Protein AF-A0A4Q1THF4-F1 (afdb_monomer)

Organism: NCBI:txid2100821

Solvent-accessible surface area (backbone atoms only — not comparable to full-atom values): 7621 Å² total; per-residue (Å²): 132,81,89,42,73,64,59,49,29,35,18,52,50,40,41,51,49,26,62,78,64,72,58,70,74,89,43,45,38,75,90,67,53,69,35,72,46,11,67,47,52,46,60,54,54,69,47,90,72,58,71,69,54,37,53,56,47,52,55,50,40,50,53,50,18,54,52,47,59,75,46,81,75,77,89,67,87,83,52,69,67,55,47,42,17,53,48,52,36,52,47,36,68,41,93,43,21,66,41,52,72,65,59,53,48,52,50,52,51,53,48,52,52,52,49,45,56,54,12,56,77,68,74,38,55,54,58,58,39,45,56,59,78,66,110

Mean predicted aligned error: 6.63 Å

Structure (mmCIF, N/CA/C/O backbone):
data_AF-A0A4Q1THF4-F1
#
_entry.id   AF-A0A4Q1THF4-F1
#
loop_
_atom_site.group_PDB
_atom_site.id
_atom_site.type_symbol
_atom_site.label_atom_id
_atom_site.label_alt_id
_atom_site.label_comp_id
_atom_site.label_asym_id
_atom_site.label_entity_id
_atom_site.label_seq_id
_atom_site.pdbx_PDB_ins_code
_atom_site.Cartn_x
_atom_site.Cartn_y
_atom_site.Cartn_z
_atom_site.occupancy
_atom_site.B_iso_or_equiv
_atom_site.auth_seq_id
_atom_site.auth_comp_id
_atom_site.auth_asym_id
_atom_site.auth_atom_id
_atom_site.pdbx_PDB_model_num
ATOM 1 N N . MET A 1 1 ? 16.554 -0.152 7.216 1.00 48.12 1 MET A N 1
ATOM 2 C CA . MET A 1 1 ? 15.409 0.478 7.911 1.00 48.12 1 MET A CA 1
ATOM 3 C C . MET A 1 1 ? 15.158 -0.266 9.208 1.00 48.12 1 MET A C 1
ATOM 5 O O . MET A 1 1 ? 14.858 -1.455 9.181 1.00 48.12 1 MET A O 1
ATOM 9 N N . THR A 1 2 ? 15.363 0.413 10.329 1.00 47.56 2 THR A N 1
ATOM 10 C CA . THR A 1 2 ? 15.136 -0.071 11.695 1.00 47.56 2 THR A CA 1
ATOM 11 C C . THR A 1 2 ? 13.681 -0.529 11.863 1.00 47.56 2 THR A C 1
ATOM 13 O O . THR A 1 2 ? 12.761 0.068 11.298 1.00 47.56 2 THR A O 1
ATOM 16 N N . ARG A 1 3 ? 13.454 -1.622 12.606 1.00 61.44 3 ARG A N 1
ATOM 17 C CA . ARG A 1 3 ? 12.110 -2.104 12.972 1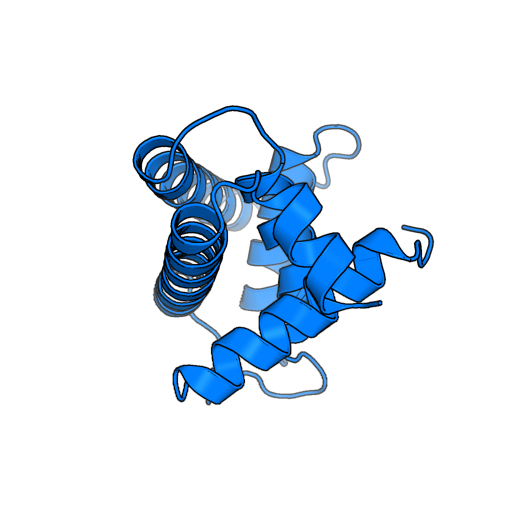.00 61.44 3 ARG A CA 1
ATOM 18 C C . ARG A 1 3 ? 11.494 -1.128 13.981 1.00 61.44 3 ARG A C 1
ATOM 20 O O . ARG A 1 3 ? 11.586 -1.354 15.181 1.00 61.44 3 ARG A O 1
ATOM 27 N N . THR A 1 4 ? 10.932 -0.022 13.505 1.00 82.94 4 THR A N 1
ATOM 28 C CA . THR A 1 4 ? 10.164 0.892 14.356 1.00 82.94 4 THR A CA 1
ATOM 29 C C . THR A 1 4 ? 8.798 0.270 14.680 1.00 82.94 4 THR A C 1
ATOM 31 O O . THR A 1 4 ? 8.290 -0.528 13.881 1.00 82.94 4 THR A O 1
ATOM 34 N N . PRO A 1 5 ? 8.188 0.609 15.831 1.00 86.00 5 PRO A N 1
ATOM 35 C CA . PRO A 1 5 ? 6.811 0.220 16.143 1.00 86.00 5 PRO A CA 1
ATOM 36 C C . PRO A 1 5 ? 5.834 0.614 15.031 1.00 86.00 5 PRO A C 1
ATOM 38 O O . PRO A 1 5 ? 4.985 -0.178 14.645 1.00 86.00 5 PRO A O 1
ATOM 41 N N . GLU A 1 6 ? 6.040 1.786 14.434 1.00 88.69 6 GLU A N 1
ATOM 42 C CA . GLU A 1 6 ? 5.266 2.270 13.294 1.00 88.69 6 GLU A CA 1
ATOM 43 C C . GLU A 1 6 ? 5.395 1.353 12.066 1.00 88.69 6 GLU A C 1
ATOM 45 O O . GLU A 1 6 ? 4.396 0.897 11.517 1.00 88.69 6 GLU A O 1
ATOM 50 N N . ASN A 1 7 ? 6.620 0.983 11.670 1.00 86.81 7 ASN A N 1
ATOM 51 C CA . ASN A 1 7 ? 6.829 0.060 10.551 1.00 86.81 7 ASN A CA 1
ATOM 52 C C . ASN A 1 7 ? 6.152 -1.294 10.801 1.00 86.81 7 ASN A C 1
ATOM 54 O O . ASN A 1 7 ? 5.705 -1.943 9.859 1.00 86.81 7 ASN A O 1
ATOM 58 N N . LYS A 1 8 ? 6.099 -1.749 12.059 1.00 90.00 8 LYS A N 1
ATOM 59 C CA . LYS A 1 8 ? 5.380 -2.971 12.435 1.00 90.00 8 LYS A CA 1
ATOM 60 C C . LYS A 1 8 ? 3.866 -2.783 12.292 1.00 90.00 8 LYS A C 1
ATOM 62 O O . LYS A 1 8 ? 3.230 -3.652 11.702 1.00 90.00 8 LYS A O 1
ATOM 67 N N . ALA A 1 9 ? 3.333 -1.654 12.754 1.00 92.69 9 ALA A N 1
ATOM 68 C CA . ALA A 1 9 ? 1.912 -1.338 12.684 1.00 92.69 9 ALA A CA 1
ATOM 69 C C . ALA A 1 9 ? 1.390 -1.349 11.240 1.00 92.69 9 ALA A C 1
ATOM 71 O O . ALA A 1 9 ? 0.420 -2.035 10.928 1.00 92.69 9 ALA A O 1
ATOM 72 N N . TRP A 1 10 ? 2.105 -0.704 10.317 1.00 93.62 10 TRP A N 1
ATOM 73 C CA . TRP A 1 10 ? 1.732 -0.699 8.899 1.00 93.62 10 TRP A CA 1
ATOM 74 C C . TRP A 1 10 ? 1.786 -2.083 8.242 1.00 93.62 10 TRP A C 1
ATOM 76 O O . TRP A 1 10 ? 0.944 -2.403 7.406 1.00 93.62 10 TRP A O 1
ATOM 86 N N . ARG A 1 11 ? 2.753 -2.931 8.618 1.00 91.75 11 ARG A N 1
ATOM 87 C CA . ARG A 1 11 ? 2.832 -4.320 8.124 1.00 91.75 11 ARG A CA 1
ATOM 88 C C . ARG A 1 11 ? 1.653 -5.156 8.613 1.00 91.75 11 ARG A C 1
ATOM 90 O O . ARG A 1 11 ? 1.060 -5.888 7.826 1.00 91.75 11 ARG A O 1
ATOM 97 N N . SER A 1 12 ? 1.319 -5.023 9.894 1.00 92.56 12 SER A N 1
ATOM 98 C CA . SER A 1 12 ? 0.188 -5.712 10.515 1.00 92.56 12 SER A CA 1
ATOM 99 C C . SER A 1 12 ? -1.144 -5.248 9.921 1.00 92.56 12 SER A C 1
ATOM 101 O O . SER A 1 12 ? -1.969 -6.074 9.531 1.00 92.56 12 SER A O 1
ATOM 103 N N . MET A 1 13 ? -1.319 -3.936 9.726 1.00 94.25 13 MET A N 1
ATOM 104 C CA . MET A 1 13 ? -2.504 -3.383 9.071 1.00 94.25 13 MET A CA 1
ATOM 105 C C . MET A 1 13 ? -2.661 -3.905 7.638 1.00 94.25 13 MET A C 1
ATOM 107 O O . MET A 1 13 ? -3.758 -4.306 7.254 1.00 94.25 13 MET A O 1
ATOM 111 N N . ALA A 1 14 ? -1.570 -3.966 6.864 1.00 92.06 14 ALA A N 1
ATOM 112 C CA . ALA A 1 14 ? -1.590 -4.530 5.515 1.00 92.06 14 ALA A CA 1
ATOM 113 C C . ALA A 1 14 ? -2.109 -5.977 5.509 1.00 92.06 14 ALA A C 1
ATOM 115 O O . ALA A 1 14 ? -2.974 -6.319 4.705 1.00 92.06 14 ALA A O 1
ATOM 116 N N . ALA A 1 15 ? -1.612 -6.815 6.426 1.00 90.50 15 ALA A N 1
ATOM 117 C CA . ALA A 1 15 ? -2.051 -8.202 6.557 1.00 90.50 15 ALA A CA 1
ATOM 118 C C . ALA A 1 15 ? -3.522 -8.315 6.967 1.00 90.50 15 ALA A C 1
ATOM 120 O O . ALA A 1 15 ? -4.260 -9.105 6.384 1.00 90.50 15 ALA A O 1
ATOM 121 N N . ARG A 1 16 ? -3.953 -7.508 7.943 1.00 91.88 16 ARG A N 1
ATOM 122 C CA . ARG A 1 16 ? -5.327 -7.510 8.459 1.00 91.88 16 ARG A CA 1
ATOM 123 C C . ARG A 1 16 ? -6.328 -7.127 7.374 1.00 91.88 16 ARG A C 1
ATOM 125 O O . ARG A 1 16 ? -7.281 -7.854 7.131 1.00 91.88 16 ARG A O 1
ATOM 132 N N . VAL A 1 17 ? -6.075 -6.020 6.676 1.00 92.81 17 VAL A N 1
ATOM 133 C CA . VAL A 1 17 ? -6.941 -5.556 5.585 1.00 92.81 17 VAL A CA 1
ATOM 134 C C . VAL A 1 17 ? -6.979 -6.563 4.443 1.00 92.81 17 VAL A C 1
ATOM 136 O O . VAL A 1 17 ? -8.048 -6.807 3.888 1.00 92.81 17 VAL A O 1
ATOM 139 N N . ALA A 1 18 ? -5.843 -7.173 4.108 1.00 89.56 18 ALA A N 1
ATOM 140 C CA . ALA A 1 18 ? -5.806 -8.195 3.075 1.00 89.56 18 ALA A CA 1
ATOM 141 C C . ALA A 1 18 ? -6.598 -9.449 3.455 1.00 89.56 18 ALA A C 1
ATOM 143 O O . ALA A 1 18 ? -7.354 -9.942 2.624 1.00 89.56 18 ALA A O 1
ATOM 144 N N . ALA A 1 19 ? -6.497 -9.911 4.703 1.00 89.62 19 ALA A N 1
ATOM 145 C CA . ALA A 1 19 ? -7.311 -11.015 5.203 1.00 89.62 19 ALA A CA 1
ATOM 146 C C . ALA A 1 19 ? -8.812 -10.678 5.161 1.00 89.62 19 ALA A C 1
ATOM 148 O O . ALA A 1 19 ? -9.602 -11.467 4.655 1.00 89.62 19 ALA A O 1
ATOM 149 N N . ASP A 1 20 ? -9.201 -9.481 5.609 1.00 90.38 20 ASP A N 1
ATOM 150 C CA . ASP A 1 20 ? -10.603 -9.041 5.622 1.00 90.38 20 ASP A CA 1
ATOM 151 C C . ASP A 1 20 ? -11.212 -8.907 4.215 1.00 90.38 20 ASP A C 1
ATOM 153 O O . ASP A 1 20 ? -12.430 -8.991 4.046 1.00 90.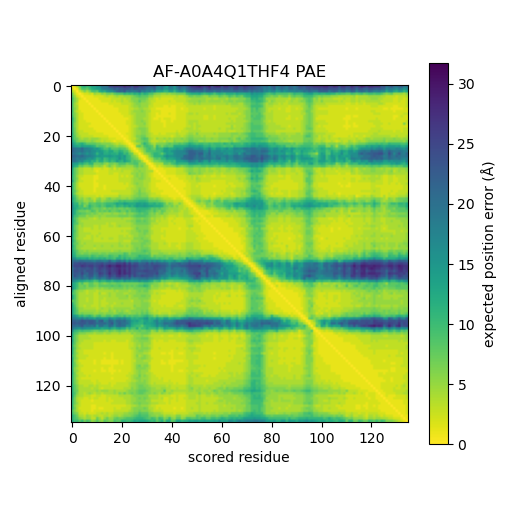38 20 ASP A O 1
ATOM 157 N N . LYS A 1 21 ? -10.379 -8.626 3.208 1.00 88.00 21 LYS A N 1
ATOM 158 C CA . LYS A 1 21 ? -10.787 -8.428 1.810 1.00 88.00 21 LYS A CA 1
ATOM 159 C C . LYS A 1 21 ? -10.569 -9.651 0.928 1.00 88.00 21 LYS A C 1
ATOM 161 O O . LYS A 1 21 ? -10.784 -9.539 -0.276 1.00 88.00 21 LYS A O 1
ATOM 166 N N . ASP A 1 22 ? -10.148 -10.774 1.507 1.00 86.44 22 ASP A N 1
ATOM 167 C CA . ASP A 1 22 ? -9.805 -11.992 0.765 1.00 86.44 22 ASP A CA 1
ATOM 168 C C . ASP A 1 22 ? -8.734 -11.733 -0.320 1.00 86.44 22 ASP A C 1
ATOM 170 O O . ASP A 1 22 ? -8.709 -12.342 -1.391 1.00 86.44 22 ASP A O 1
ATOM 174 N N . ILE A 1 23 ? -7.844 -10.765 -0.068 1.00 82.38 23 ILE A N 1
ATOM 175 C CA . ILE A 1 23 ? -6.777 -10.395 -0.993 1.00 82.38 23 ILE A CA 1
ATOM 176 C C . ILE A 1 23 ? -5.632 -11.375 -0.808 1.00 82.38 23 ILE A C 1
ATOM 178 O O . ILE A 1 23 ? -4.922 -11.362 0.199 1.00 82.38 23 ILE A O 1
ATOM 182 N N . TYR A 1 24 ? -5.391 -12.159 -1.850 1.00 73.44 24 TYR A N 1
ATOM 183 C CA . TYR A 1 24 ? -4.240 -13.037 -1.932 1.00 73.44 24 TYR A CA 1
ATOM 184 C C . TYR A 1 24 ? -3.482 -12.780 -3.217 1.00 73.44 24 TYR A C 1
ATOM 186 O O . TYR A 1 24 ? -4.018 -12.894 -4.317 1.00 73.44 24 TYR A O 1
ATOM 194 N N . LEU A 1 25 ? -2.188 -12.524 -3.083 1.00 68.69 25 LEU A N 1
ATOM 195 C CA . LEU A 1 25 ? -1.288 -12.534 -4.222 1.00 68.69 25 LEU A CA 1
ATOM 196 C C . LEU A 1 25 ? -0.810 -13.973 -4.423 1.00 68.69 25 LEU A C 1
ATOM 198 O O . LEU A 1 25 ? 0.259 -14.355 -3.951 1.00 68.69 25 LEU A O 1
ATOM 202 N N . LYS A 1 26 ? -1.634 -14.781 -5.109 1.00 56.19 26 LYS A N 1
ATOM 203 C CA . LYS A 1 26 ? -1.381 -16.211 -5.404 1.00 56.19 26 LYS A CA 1
ATOM 204 C C . LYS A 1 26 ? -0.012 -16.479 -6.044 1.00 56.19 26 LYS A C 1
ATOM 206 O O . LYS A 1 26 ? 0.461 -17.612 -6.013 1.00 56.19 26 LYS A O 1
ATOM 211 N N . HIS A 1 27 ? 0.604 -15.454 -6.626 1.00 54.81 27 HIS A N 1
ATOM 212 C CA . HIS A 1 27 ? 1.854 -15.555 -7.363 1.00 54.81 27 HIS A CA 1
ATOM 213 C C . HIS A 1 27 ? 3.111 -15.177 -6.578 1.00 54.81 27 HIS A C 1
ATOM 215 O O . HIS A 1 27 ? 4.192 -15.413 -7.107 1.00 54.81 27 HIS A O 1
ATOM 221 N N . 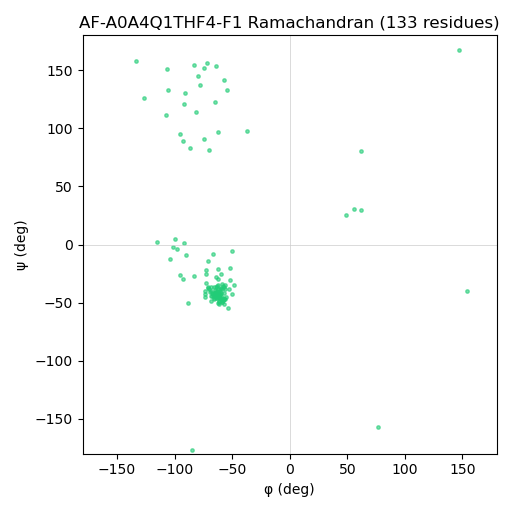PHE A 1 28 ? 3.010 -14.717 -5.320 1.00 60.88 28 PHE A N 1
ATOM 222 C CA . PHE A 1 28 ? 4.188 -14.616 -4.449 1.00 60.88 28 PHE A CA 1
ATOM 223 C C . PHE A 1 28 ? 4.772 -16.021 -4.237 1.00 60.88 28 PHE A C 1
ATOM 225 O O . PHE A 1 28 ? 4.300 -16.769 -3.382 1.00 60.88 28 PHE A O 1
ATOM 232 N N . ARG A 1 29 ? 5.792 -16.420 -5.006 1.00 49.38 29 ARG A N 1
ATOM 233 C CA . ARG A 1 29 ? 6.617 -17.582 -4.643 1.00 49.38 29 ARG A CA 1
ATOM 234 C C . ARG A 1 29 ? 7.696 -17.111 -3.648 1.00 49.38 29 ARG A C 1
ATOM 236 O O . ARG A 1 29 ? 8.0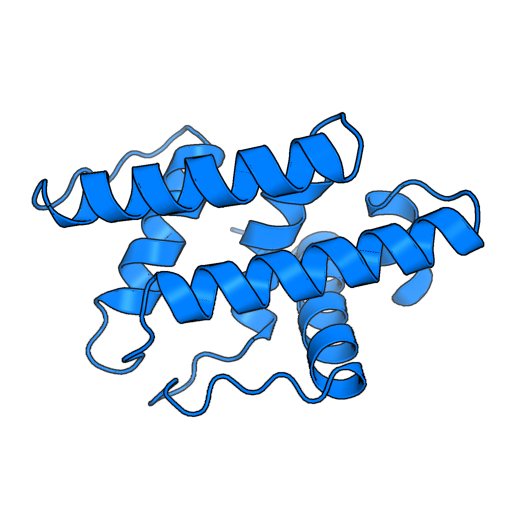63 -15.938 -3.561 1.00 49.38 29 ARG A O 1
ATOM 243 N N . GLY A 1 30 ? 8.191 -18.025 -2.818 1.00 53.00 30 GLY A N 1
ATOM 244 C CA . GLY A 1 30 ? 9.136 -17.687 -1.744 1.00 53.00 30 GLY A CA 1
ATOM 245 C C . GLY A 1 30 ? 8.489 -17.023 -0.515 1.00 53.00 30 GLY A C 1
ATOM 246 O O . GLY A 1 30 ? 7.315 -17.221 -0.232 1.00 53.00 30 GLY A O 1
ATOM 247 N N . ASN A 1 31 ? 9.285 -16.284 0.268 1.00 54.06 31 ASN A N 1
ATOM 248 C CA . ASN A 1 31 ? 8.919 -15.814 1.618 1.00 54.06 31 ASN A CA 1
ATOM 249 C C . ASN A 1 31 ? 8.262 -14.426 1.691 1.00 54.06 31 ASN A C 1
ATOM 251 O O . ASN A 1 31 ? 8.013 -13.953 2.804 1.00 54.06 31 ASN A O 1
ATOM 255 N N . ALA A 1 32 ? 8.024 -13.731 0.576 1.00 61.22 32 ALA A N 1
ATOM 256 C CA . ALA A 1 32 ? 7.385 -12.424 0.678 1.00 61.22 32 ALA A CA 1
ATOM 257 C C . ALA A 1 32 ? 5.875 -12.578 0.865 1.00 61.22 32 ALA A C 1
ATOM 259 O O . ALA A 1 32 ? 5.240 -13.529 0.415 1.00 61.22 32 ALA A O 1
ATOM 260 N N . ARG A 1 33 ? 5.332 -11.658 1.647 1.00 76.38 33 ARG A N 1
ATOM 261 C CA . ARG A 1 33 ? 3.964 -11.668 2.152 1.00 76.38 33 ARG A CA 1
ATOM 262 C C . ARG A 1 33 ? 3.400 -10.282 1.934 1.00 76.38 33 ARG A C 1
ATOM 264 O O . ARG A 1 33 ? 4.167 -9.327 1.906 1.00 76.38 33 ARG A O 1
ATOM 271 N N . ILE A 1 34 ? 2.081 -10.151 1.891 1.00 82.31 34 ILE A N 1
ATOM 272 C CA . ILE A 1 34 ? 1.413 -8.844 1.782 1.00 82.31 34 ILE A CA 1
ATOM 273 C C . ILE A 1 34 ? 1.902 -7.845 2.848 1.00 82.31 34 ILE A C 1
ATOM 275 O O . ILE A 1 34 ? 2.024 -6.655 2.570 1.00 82.31 34 ILE A O 1
ATOM 279 N N . GLU A 1 35 ? 2.303 -8.325 4.029 1.00 85.06 35 GLU A N 1
ATOM 280 C CA . GLU A 1 35 ? 2.981 -7.529 5.061 1.00 85.06 35 GLU A CA 1
ATOM 281 C C . GLU A 1 35 ? 4.154 -6.690 4.523 1.00 85.06 35 GLU A C 1
ATOM 283 O O . GLU A 1 35 ? 4.374 -5.577 4.992 1.00 85.06 35 GLU A O 1
ATOM 288 N N . SER A 1 36 ? 4.912 -7.163 3.523 1.00 83.88 36 SER A N 1
ATOM 289 C CA . SER A 1 36 ? 6.048 -6.421 2.959 1.00 83.88 36 SER A CA 1
ATOM 290 C C . SER A 1 36 ? 5.642 -5.097 2.312 1.00 83.88 36 SER A C 1
ATOM 292 O O . SER A 1 36 ? 6.479 -4.198 2.206 1.00 83.88 36 SER A O 1
ATOM 294 N N . LEU A 1 37 ? 4.366 -4.945 1.942 1.00 88.12 37 LEU A N 1
ATOM 295 C CA . LEU A 1 37 ? 3.807 -3.702 1.417 1.00 88.12 37 LEU A CA 1
ATOM 296 C C . LEU A 1 37 ? 3.680 -2.610 2.487 1.00 88.12 37 LEU A C 1
ATOM 298 O O . LEU A 1 37 ? 3.553 -1.446 2.128 1.00 88.12 37 LEU A O 1
ATOM 302 N N . GLY A 1 38 ? 3.794 -2.930 3.783 1.00 89.38 38 GLY A N 1
ATOM 303 C CA . GLY A 1 38 ? 3.590 -1.972 4.877 1.00 89.38 38 GLY A CA 1
ATOM 304 C C . GLY A 1 38 ? 4.368 -0.659 4.724 1.00 89.38 38 GLY A C 1
ATOM 305 O O . GLY A 1 38 ? 3.801 0.411 4.895 1.00 89.38 38 GLY A O 1
ATOM 306 N N . SER A 1 39 ? 5.640 -0.706 4.307 1.00 88.25 39 SER A N 1
ATOM 307 C CA . SER A 1 39 ? 6.417 0.531 4.094 1.00 88.25 39 SER A CA 1
ATOM 308 C C . SER A 1 39 ? 6.008 1.327 2.848 1.00 88.25 39 SER A C 1
ATOM 310 O O . SER A 1 39 ? 6.249 2.527 2.796 1.00 88.25 39 SER A O 1
ATOM 312 N N . ILE A 1 40 ? 5.430 0.666 1.838 1.00 89.56 40 ILE A N 1
ATOM 313 C CA . ILE A 1 40 ? 4.877 1.336 0.651 1.00 89.56 40 ILE A CA 1
ATOM 314 C C . ILE A 1 40 ? 3.569 2.031 1.043 1.00 89.56 40 ILE A C 1
ATOM 316 O O . ILE A 1 40 ? 3.381 3.200 0.727 1.00 89.56 40 ILE A O 1
ATOM 320 N N . LEU A 1 41 ? 2.709 1.340 1.797 1.00 92.00 41 LEU A N 1
ATOM 321 C CA . LEU A 1 41 ? 1.448 1.888 2.300 1.00 92.00 41 LEU A CA 1
ATOM 322 C C . LEU A 1 41 ? 1.679 3.086 3.221 1.00 92.00 41 LEU A C 1
ATOM 324 O O . LEU A 1 41 ? 1.039 4.115 3.037 1.00 92.00 41 LEU A O 1
ATOM 328 N N . GLN A 1 42 ? 2.637 2.982 4.145 1.00 91.44 42 GLN A N 1
ATOM 329 C CA . GLN A 1 42 ? 3.044 4.100 4.992 1.00 91.44 42 GLN A CA 1
ATOM 330 C C . GLN A 1 42 ? 3.411 5.317 4.141 1.00 91.44 42 GLN A C 1
ATOM 332 O O . GLN A 1 42 ? 2.803 6.363 4.306 1.00 91.44 42 GLN A O 1
ATOM 337 N N . TYR A 1 43 ? 4.331 5.169 3.181 1.00 88.38 43 TYR A N 1
ATOM 338 C CA . TYR A 1 43 ? 4.734 6.265 2.294 1.00 88.38 43 TYR A CA 1
ATOM 339 C C . TYR A 1 43 ? 3.545 6.907 1.557 1.00 88.38 43 TYR A C 1
ATOM 341 O O . TYR A 1 43 ? 3.442 8.130 1.497 1.00 88.38 43 TYR A O 1
ATOM 349 N N . LEU A 1 44 ? 2.641 6.091 1.013 1.00 88.69 44 LEU A N 1
ATOM 350 C CA . LEU A 1 44 ? 1.495 6.571 0.239 1.00 88.69 44 LEU A CA 1
ATOM 351 C C . LEU A 1 44 ? 0.472 7.326 1.096 1.00 88.69 44 LEU A C 1
ATOM 353 O O . LEU A 1 44 ? -0.129 8.291 0.620 1.00 88.69 44 LEU A O 1
ATOM 357 N N . MET A 1 45 ? 0.270 6.875 2.336 1.00 89.00 45 MET A N 1
ATOM 358 C CA . MET A 1 45 ? -0.833 7.304 3.198 1.00 89.00 45 MET A CA 1
ATOM 359 C C . MET A 1 45 ? -0.424 8.277 4.310 1.00 89.00 45 MET A C 1
ATOM 361 O O . MET A 1 45 ? -1.298 8.866 4.936 1.00 89.00 45 MET A O 1
ATOM 365 N N . THR A 1 46 ? 0.865 8.468 4.596 1.00 84.88 46 THR A N 1
ATOM 366 C CA . THR A 1 46 ? 1.312 9.510 5.541 1.00 84.88 46 THR A CA 1
ATOM 367 C C . THR A 1 46 ? 1.600 10.846 4.866 1.00 84.88 46 THR A C 1
ATOM 369 O O . THR A 1 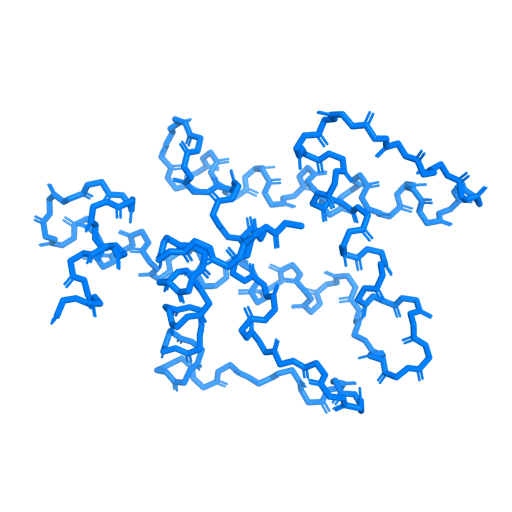46 ? 1.821 11.834 5.558 1.00 84.88 46 THR A O 1
ATOM 372 N N . ALA A 1 47 ? 1.611 10.897 3.535 1.00 77.38 47 ALA A N 1
ATOM 373 C CA . ALA A 1 47 ? 1.696 12.148 2.798 1.00 77.38 47 ALA A CA 1
ATOM 374 C C . ALA A 1 47 ? 0.323 12.849 2.775 1.00 77.38 47 ALA A C 1
ATOM 376 O O . ALA A 1 47 ? -0.694 12.202 2.524 1.00 77.38 47 ALA A O 1
ATOM 377 N N . ASP A 1 48 ? 0.294 14.167 2.986 1.00 69.56 48 ASP A N 1
ATOM 378 C CA . ASP A 1 48 ? -0.943 14.960 3.086 1.00 69.56 48 ASP A CA 1
ATOM 379 C C . ASP A 1 48 ? -1.860 14.775 1.873 1.00 69.56 48 ASP A C 1
ATOM 381 O O . ASP A 1 48 ? -1.398 14.845 0.736 1.00 69.56 48 ASP A O 1
ATOM 385 N N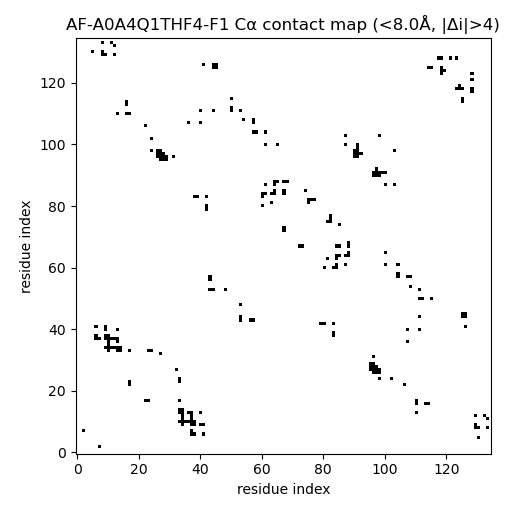 . GLY A 1 49 ? -3.154 14.554 2.086 1.00 71.88 49 GLY A N 1
ATOM 386 C CA . GLY A 1 49 ? -4.125 14.421 1.001 1.00 71.88 49 GLY A CA 1
ATOM 387 C C . GLY A 1 49 ? -5.259 13.457 1.319 1.00 71.88 49 GLY A C 1
ATOM 388 O O . GLY A 1 49 ? -5.214 12.694 2.285 1.00 71.88 49 GLY A O 1
ATOM 389 N N . ASP A 1 50 ? -6.288 13.511 0.485 1.00 79.62 50 ASP A N 1
ATOM 390 C CA . ASP A 1 50 ? -7.447 12.627 0.535 1.00 79.62 50 ASP A CA 1
ATOM 391 C C . ASP A 1 50 ? -7.203 11.306 -0.216 1.00 79.62 50 ASP A C 1
ATOM 393 O O . ASP A 1 50 ? -6.109 11.021 -0.714 1.00 79.62 50 ASP A O 1
ATOM 397 N N . ILE A 1 51 ? -8.232 10.461 -0.277 1.00 81.25 51 ILE A N 1
ATOM 398 C CA . ILE A 1 51 ? -8.152 9.172 -0.965 1.00 81.25 51 ILE A CA 1
ATOM 399 C C . ILE A 1 51 ? -7.882 9.314 -2.471 1.00 81.25 51 ILE A C 1
ATOM 401 O O . ILE A 1 51 ? -7.136 8.508 -3.022 1.00 81.25 51 ILE A O 1
ATOM 405 N N . GLU A 1 52 ? -8.411 10.350 -3.130 1.00 83.44 52 GLU A N 1
ATOM 406 C CA . GLU A 1 52 ? -8.158 10.617 -4.553 1.00 83.44 52 GLU A CA 1
ATOM 407 C C . GLU A 1 52 ? -6.668 10.892 -4.790 1.00 83.44 52 GLU A C 1
ATOM 409 O O . GLU A 1 52 ? -6.038 10.314 -5.681 1.00 83.44 52 GLU A O 1
ATOM 414 N N . THR A 1 53 ? -6.061 11.678 -3.899 1.00 85.25 53 THR A N 1
ATOM 415 C CA . THR A 1 53 ? -4.620 11.936 -3.894 1.00 85.25 53 THR A CA 1
ATOM 416 C C . THR A 1 53 ? -3.815 10.643 -3.715 1.00 85.25 53 THR A C 1
ATOM 418 O O . THR A 1 53 ? -2.777 10.460 -4.358 1.00 85.25 53 THR A O 1
ATOM 421 N N . VAL A 1 54 ? -4.280 9.713 -2.873 1.00 85.38 54 VAL A N 1
ATOM 422 C CA . VAL A 1 54 ? -3.623 8.410 -2.684 1.00 85.38 54 VAL A CA 1
ATOM 423 C C . VAL A 1 54 ? -3.689 7.567 -3.959 1.00 85.38 54 VAL A C 1
ATOM 425 O O . VAL A 1 54 ? -2.671 6.992 -4.343 1.00 85.38 54 VAL A O 1
ATOM 428 N N . GLU A 1 55 ? -4.826 7.520 -4.656 1.00 86.81 55 GLU A N 1
ATOM 429 C CA . GLU A 1 55 ? -4.939 6.778 -5.920 1.00 86.81 55 GLU A CA 1
ATOM 430 C C . GLU A 1 55 ? -3.969 7.309 -6.984 1.00 86.81 55 GLU A C 1
ATOM 432 O O . GLU A 1 55 ? -3.229 6.531 -7.594 1.00 86.81 55 GLU A O 1
ATOM 437 N N . LEU A 1 56 ? -3.892 8.635 -7.140 1.00 86.38 56 LEU A N 1
ATOM 438 C CA . LEU A 1 56 ? -2.953 9.282 -8.061 1.00 86.38 56 LEU A CA 1
ATOM 439 C C . LEU A 1 56 ? -1.491 8.956 -7.720 1.00 86.38 56 LEU A C 1
ATOM 441 O O . LEU A 1 56 ? -0.669 8.747 -8.618 1.00 86.38 56 LEU A O 1
ATOM 445 N N . ARG A 1 57 ? -1.156 8.875 -6.427 1.00 87.06 57 ARG A N 1
ATOM 446 C CA . ARG A 1 57 ? 0.184 8.487 -5.961 1.00 87.06 57 ARG A CA 1
ATOM 447 C C . ARG A 1 57 ? 0.500 7.030 -6.240 1.00 87.06 57 ARG A C 1
ATOM 449 O O . ARG A 1 57 ? 1.626 6.743 -6.633 1.00 87.06 57 ARG A O 1
ATOM 456 N N . VAL A 1 58 ? -0.461 6.123 -6.070 1.00 89.00 58 VAL A N 1
ATOM 457 C CA . VAL A 1 58 ? -0.285 4.711 -6.441 1.00 89.00 58 VAL A CA 1
ATOM 458 C C . VAL A 1 58 ? 0.029 4.605 -7.932 1.00 89.00 58 VAL A C 1
ATOM 460 O O . VAL A 1 58 ? 1.005 3.957 -8.309 1.00 89.00 58 VAL A O 1
ATOM 463 N N . ASP A 1 59 ? -0.725 5.307 -8.778 1.00 87.69 59 ASP A N 1
ATOM 464 C CA . ASP A 1 59 ? -0.503 5.310 -10.226 1.00 87.69 59 ASP A CA 1
ATOM 465 C C . ASP A 1 59 ? 0.841 5.925 -10.625 1.00 87.69 59 ASP A C 1
ATOM 467 O O . ASP A 1 59 ? 1.522 5.429 -11.525 1.00 87.69 59 ASP A O 1
ATOM 471 N N . ALA A 1 60 ? 1.248 7.017 -9.977 1.00 86.12 60 ALA A N 1
ATOM 472 C CA . ALA A 1 60 ? 2.569 7.605 -10.182 1.00 86.12 60 ALA A CA 1
ATOM 473 C C . ALA A 1 60 ? 3.689 6.647 -9.746 1.00 86.12 60 ALA A C 1
ATOM 475 O O . ALA A 1 60 ? 4.658 6.458 -10.477 1.00 86.12 60 ALA A O 1
ATOM 476 N N . LEU A 1 61 ? 3.534 5.996 -8.592 1.00 88.19 61 LEU A N 1
ATOM 477 C CA . LEU A 1 61 ? 4.520 5.076 -8.039 1.00 88.19 61 LEU A CA 1
ATOM 478 C C . LEU A 1 61 ? 4.735 3.851 -8.940 1.00 88.19 61 LEU A C 1
ATOM 480 O O . LEU A 1 61 ? 5.878 3.470 -9.184 1.00 88.19 61 LEU A O 1
ATOM 484 N N . ILE A 1 62 ? 3.656 3.269 -9.468 1.00 88.44 62 ILE A N 1
ATOM 485 C CA . ILE A 1 62 ? 3.725 2.125 -10.388 1.00 88.44 62 ILE A CA 1
ATOM 486 C C . ILE A 1 62 ? 4.360 2.530 -11.720 1.00 88.44 62 ILE A C 1
ATOM 488 O O . ILE A 1 62 ? 5.247 1.831 -12.196 1.00 88.44 62 ILE A O 1
ATOM 492 N N . ARG A 1 63 ? 3.986 3.683 -12.295 1.00 85.75 63 ARG A N 1
ATOM 493 C CA . ARG A 1 63 ? 4.629 4.198 -13.520 1.00 85.75 63 ARG A CA 1
ATOM 494 C C . ARG A 1 63 ? 6.126 4.426 -13.334 1.00 85.75 63 ARG A C 1
ATOM 496 O O . ARG A 1 63 ? 6.912 4.077 -14.210 1.00 85.75 63 ARG A O 1
ATOM 503 N N . ASN A 1 64 ? 6.521 4.968 -12.185 1.00 83.31 64 ASN A N 1
ATOM 504 C CA . ASN A 1 64 ? 7.929 5.140 -11.849 1.00 83.31 64 ASN A CA 1
ATOM 505 C C . ASN A 1 64 ? 8.641 3.790 -11.709 1.00 83.31 64 ASN A C 1
ATOM 507 O O . ASN A 1 64 ? 9.770 3.665 -12.165 1.00 83.31 64 ASN A O 1
ATOM 511 N N . ALA A 1 65 ? 7.993 2.779 -11.122 1.00 84.88 65 ALA A N 1
ATOM 512 C CA . ALA A 1 65 ? 8.554 1.434 -11.019 1.00 84.88 65 ALA A CA 1
ATOM 513 C C . ALA A 1 65 ? 8.754 0.783 -12.398 1.00 84.88 65 ALA A C 1
ATOM 515 O O . ALA A 1 65 ? 9.843 0.290 -12.662 1.00 84.88 65 ALA A O 1
ATOM 516 N N . VAL A 1 66 ? 7.762 0.862 -13.294 1.00 84.00 66 VAL A N 1
ATOM 517 C CA . VAL A 1 66 ? 7.879 0.380 -14.685 1.00 84.00 66 VAL A CA 1
ATOM 518 C C . VAL A 1 66 ? 9.043 1.066 -15.406 1.00 84.00 66 VAL A C 1
ATOM 520 O O . VAL A 1 66 ? 9.885 0.401 -15.992 1.00 84.00 66 VAL A O 1
ATOM 523 N N . SER A 1 67 ? 9.145 2.394 -15.295 1.00 80.06 67 SER A N 1
ATOM 524 C CA . SER A 1 67 ? 10.254 3.145 -15.895 1.00 80.06 67 SER A CA 1
ATOM 525 C C . SER A 1 67 ? 11.617 2.705 -15.338 1.00 80.06 67 SER A C 1
ATOM 527 O O . SER A 1 67 ? 12.544 2.441 -16.095 1.00 80.06 67 SER A O 1
ATOM 529 N N . LEU A 1 68 ? 11.753 2.562 -14.015 1.00 78.00 68 LEU A N 1
ATOM 530 C CA . LEU A 1 68 ? 13.000 2.105 -13.380 1.00 78.00 68 LEU A CA 1
ATOM 531 C C . LEU A 1 68 ? 13.410 0.686 -13.780 1.00 78.00 68 LEU A C 1
ATOM 533 O O . LEU A 1 68 ? 14.592 0.361 -13.748 1.00 78.00 68 LEU A O 1
ATOM 537 N N . ASP A 1 69 ? 12.440 -0.160 -14.085 1.00 75.50 69 ASP A N 1
ATOM 538 C CA . ASP A 1 69 ? 12.667 -1.527 -14.526 1.00 75.50 69 ASP A CA 1
ATOM 539 C C . ASP A 1 69 ? 13.187 -1.584 -15.967 1.00 75.50 69 ASP A C 1
ATOM 541 O O . ASP A 1 69 ? 14.171 -2.270 -16.246 1.00 75.50 69 ASP A O 1
ATOM 545 N N . ASP A 1 70 ? 12.610 -0.763 -16.850 1.00 70.81 70 ASP A N 1
ATOM 546 C CA . ASP A 1 70 ? 13.078 -0.593 -18.229 1.00 70.81 70 ASP A CA 1
ATOM 547 C C . ASP A 1 70 ? 14.502 -0.002 -18.288 1.00 70.81 70 ASP A C 1
ATOM 549 O O . ASP A 1 70 ? 15.315 -0.368 -19.145 1.00 70.81 70 ASP A O 1
ATOM 553 N N . TYR A 1 71 ? 14.845 0.897 -17.360 1.00 63.34 71 TYR A N 1
ATOM 554 C CA . TYR A 1 71 ? 16.186 1.469 -17.232 1.00 63.34 71 TYR A CA 1
ATOM 555 C C . TYR A 1 71 ? 17.035 0.660 -16.247 1.00 63.34 71 TYR A C 1
ATOM 557 O O . TYR A 1 71 ? 17.095 0.982 -15.063 1.00 63.34 71 TYR A O 1
ATOM 565 N N . ALA A 1 72 ? 17.736 -0.364 -16.747 1.00 49.84 72 ALA A N 1
ATOM 566 C CA . ALA A 1 72 ? 18.624 -1.243 -15.980 1.00 49.84 72 ALA A CA 1
ATOM 567 C C . ALA A 1 72 ? 19.422 -0.517 -14.866 1.00 49.84 72 ALA A C 1
ATOM 569 O O . ALA A 1 72 ? 20.485 0.056 -15.094 1.00 49.84 72 ALA A O 1
ATOM 570 N N . HIS A 1 73 ? 18.890 -0.608 -13.644 1.00 51.41 73 HIS A N 1
ATOM 571 C CA . HIS A 1 73 ? 19.516 -0.282 -12.360 1.00 51.41 73 HIS A CA 1
ATOM 572 C C . HIS A 1 73 ? 19.951 1.177 -12.145 1.00 51.41 73 HIS A C 1
ATOM 574 O O . HIS A 1 73 ? 21.139 1.492 -12.100 1.00 51.41 73 HIS A O 1
ATOM 580 N N . TYR A 1 74 ? 18.993 2.034 -11.782 1.00 48.50 74 TYR A N 1
ATOM 581 C CA . TYR A 1 74 ? 19.280 3.162 -10.889 1.00 48.50 74 TYR A CA 1
ATOM 582 C C . TYR A 1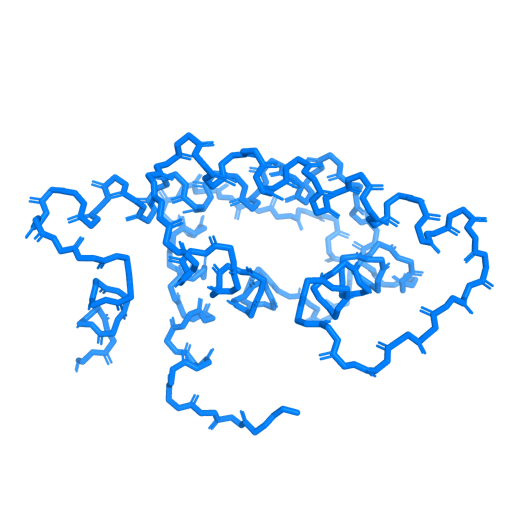 74 ? 18.955 2.794 -9.431 1.00 48.50 74 TYR A C 1
ATOM 584 O O . TYR A 1 74 ? 17.826 2.928 -8.956 1.00 48.50 74 TYR A O 1
ATOM 592 N N . MET A 1 75 ? 19.970 2.354 -8.679 1.00 47.75 75 MET A N 1
ATOM 593 C CA . MET A 1 75 ? 19.892 2.335 -7.215 1.00 47.75 75 MET A CA 1
ATOM 594 C C . MET A 1 75 ? 20.040 3.766 -6.694 1.00 47.75 75 MET A C 1
ATOM 596 O O . MET A 1 75 ? 21.147 4.237 -6.444 1.00 47.75 75 MET A O 1
ATOM 600 N N . CYS A 1 76 ? 18.930 4.482 -6.527 1.00 48.69 76 CYS A N 1
ATOM 601 C CA . CYS A 1 76 ? 18.969 5.778 -5.855 1.00 48.69 76 CYS A CA 1
ATOM 602 C C . CYS A 1 76 ? 18.733 5.628 -4.356 1.00 48.69 76 CYS A C 1
ATOM 604 O O . CYS A 1 76 ? 17.740 5.058 -3.894 1.00 48.69 76 CYS A O 1
ATOM 606 N N . HIS A 1 77 ? 19.628 6.245 -3.597 1.00 48.47 77 HIS A N 1
ATOM 607 C CA . HIS A 1 77 ? 19.531 6.389 -2.159 1.00 48.47 77 HIS A CA 1
ATOM 608 C C . HIS A 1 77 ? 19.199 7.850 -1.839 1.00 48.47 77 HIS A C 1
ATOM 610 O O . HIS A 1 77 ? 20.028 8.725 -2.054 1.00 48.47 77 HIS A O 1
ATOM 616 N N . GLY A 1 78 ? 17.990 8.127 -1.341 1.00 53.44 78 GLY A N 1
ATOM 617 C CA . GLY A 1 78 ? 17.677 9.428 -0.732 1.00 53.44 78 GLY A CA 1
ATOM 618 C C . GLY A 1 78 ? 16.207 9.829 -0.785 1.00 53.44 78 GLY A C 1
ATOM 619 O O . GLY A 1 78 ? 15.687 10.320 0.209 1.00 53.44 78 GLY A O 1
ATOM 620 N N . ASP A 1 79 ? 15.524 9.556 -1.899 1.00 75.94 79 ASP A N 1
ATOM 621 C CA . ASP A 1 79 ? 14.107 9.891 -2.072 1.00 75.94 79 ASP A CA 1
ATOM 622 C C . ASP A 1 79 ? 13.209 8.723 -1.640 1.00 75.94 79 ASP A C 1
ATOM 624 O O . ASP A 1 79 ? 13.310 7.608 -2.162 1.00 75.94 79 ASP A O 1
ATOM 628 N N . THR A 1 80 ? 12.330 8.972 -0.670 1.00 76.62 80 THR A N 1
ATOM 629 C CA . THR A 1 80 ? 11.377 7.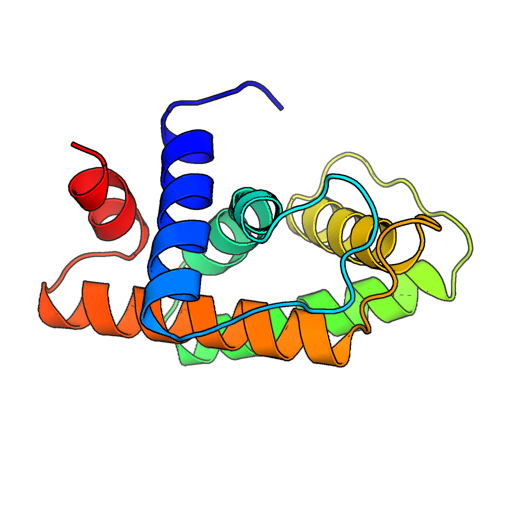999 -0.126 1.00 76.62 80 THR A CA 1
ATOM 630 C C . THR A 1 80 ? 10.461 7.417 -1.206 1.00 76.62 80 THR A C 1
ATOM 632 O O . THR A 1 80 ? 10.168 6.220 -1.173 1.00 76.62 80 THR A O 1
ATOM 635 N N . GLY A 1 81 ? 10.057 8.227 -2.192 1.00 72.44 81 GLY A N 1
ATOM 636 C CA . GLY A 1 81 ? 9.228 7.776 -3.309 1.00 72.44 81 GLY A CA 1
ATOM 637 C C . GLY A 1 81 ? 9.981 6.841 -4.245 1.00 72.44 81 GLY A C 1
ATOM 638 O O . GLY A 1 81 ? 9.459 5.798 -4.639 1.00 72.44 81 GLY A O 1
ATOM 639 N N . LEU A 1 82 ? 11.250 7.138 -4.522 1.00 77.75 82 LEU A N 1
ATOM 640 C CA . LEU A 1 82 ? 12.076 6.269 -5.355 1.00 77.75 82 LEU A CA 1
ATOM 641 C C . LEU A 1 82 ? 12.490 4.981 -4.628 1.00 77.75 82 LEU A C 1
ATOM 643 O O . LEU A 1 82 ? 12.570 3.920 -5.240 1.00 77.75 82 LEU A O 1
ATOM 647 N N . GLN A 1 83 ? 12.689 5.034 -3.306 1.00 80.81 83 GLN A N 1
ATOM 648 C CA . GLN A 1 83 ? 12.865 3.834 -2.480 1.00 80.81 83 GLN A CA 1
ATOM 649 C C . GLN A 1 83 ? 11.620 2.940 -2.499 1.00 80.81 83 GLN A C 1
ATOM 651 O O . GLN A 1 83 ? 11.749 1.714 -2.512 1.00 80.81 83 GLN A O 1
ATOM 656 N N . ALA A 1 84 ? 10.421 3.528 -2.489 1.00 82.94 84 ALA A N 1
ATOM 657 C CA . ALA A 1 84 ? 9.179 2.781 -2.639 1.00 82.94 84 ALA A CA 1
ATOM 658 C C . ALA A 1 84 ? 9.068 2.161 -4.044 1.00 82.94 84 ALA A C 1
ATOM 660 O O . ALA A 1 84 ? 8.744 0.980 -4.145 1.00 82.94 84 ALA A O 1
ATOM 661 N N . ALA A 1 85 ? 9.423 2.897 -5.103 1.00 83.31 85 ALA A N 1
ATOM 662 C CA . ALA A 1 85 ? 9.401 2.394 -6.479 1.00 83.31 85 ALA A CA 1
ATOM 663 C C . ALA A 1 85 ? 10.389 1.230 -6.675 1.00 83.31 85 ALA A C 1
ATOM 665 O O . ALA A 1 85 ? 10.005 0.170 -7.159 1.00 83.31 85 ALA A O 1
ATOM 666 N N . ASN A 1 86 ? 11.623 1.368 -6.180 1.00 80.94 86 ASN A N 1
ATOM 667 C CA . ASN A 1 86 ? 12.626 0.298 -6.192 1.00 80.94 86 ASN A CA 1
ATOM 668 C C . ASN A 1 86 ? 12.158 -0.963 -5.454 1.00 80.94 86 ASN A C 1
ATOM 670 O O . ASN A 1 86 ? 12.452 -2.070 -5.890 1.00 80.94 86 ASN A O 1
ATOM 674 N N . LYS A 1 87 ? 11.400 -0.828 -4.357 1.00 81.88 87 LYS A N 1
ATOM 675 C CA . LYS A 1 87 ? 10.797 -1.987 -3.680 1.00 81.88 87 LYS A CA 1
ATOM 676 C C . LYS A 1 87 ? 9.748 -2.683 -4.545 1.00 81.88 87 LYS A C 1
ATOM 678 O O . LYS A 1 87 ? 9.657 -3.902 -4.475 1.00 81.88 87 LYS A O 1
ATOM 683 N N . ILE A 1 88 ? 8.962 -1.943 -5.329 1.00 85.88 88 ILE A N 1
ATOM 684 C CA . ILE A 1 88 ? 7.996 -2.534 -6.269 1.00 85.88 88 ILE A CA 1
ATOM 685 C C . ILE A 1 88 ? 8.742 -3.302 -7.363 1.00 85.88 88 ILE A C 1
ATOM 687 O O . ILE A 1 88 ? 8.406 -4.457 -7.606 1.00 85.88 88 ILE A O 1
ATOM 691 N N . VAL A 1 89 ? 9.794 -2.714 -7.943 1.00 83.56 89 VAL A N 1
ATOM 692 C CA . VAL A 1 89 ? 10.669 -3.399 -8.912 1.00 83.56 89 VAL A CA 1
ATOM 693 C C . VAL A 1 89 ? 11.267 -4.670 -8.301 1.00 83.56 89 VAL A C 1
ATOM 695 O O . VAL A 1 89 ? 11.187 -5.737 -8.894 1.00 83.56 89 VAL A O 1
ATOM 698 N N . ASP A 1 90 ? 11.788 -4.602 -7.074 1.00 80.75 90 ASP A N 1
ATOM 699 C CA . ASP A 1 90 ? 12.320 -5.758 -6.337 1.00 80.75 90 ASP A CA 1
ATOM 700 C C . ASP A 1 90 ? 11.278 -6.870 -6.121 1.00 80.75 90 ASP A C 1
ATOM 702 O O . ASP A 1 90 ? 11.617 -8.056 -6.162 1.00 80.75 90 ASP A O 1
ATOM 706 N N . LEU A 1 91 ? 10.025 -6.492 -5.848 1.00 78.56 91 LEU A N 1
ATOM 707 C CA . LEU A 1 91 ? 8.898 -7.414 -5.684 1.00 78.56 91 LEU A CA 1
ATOM 708 C C . LEU A 1 91 ? 8.449 -8.027 -7.014 1.00 78.56 91 LEU A C 1
ATOM 710 O O . LEU A 1 91 ? 7.833 -9.084 -6.993 1.00 78.56 91 LEU A O 1
ATOM 714 N N . MET A 1 92 ? 8.749 -7.403 -8.148 1.00 77.88 92 MET A N 1
ATOM 715 C CA . MET A 1 92 ? 8.446 -7.944 -9.471 1.00 77.88 92 MET A CA 1
ATOM 716 C C . MET A 1 92 ? 9.599 -8.831 -9.981 1.00 77.88 92 MET A C 1
ATOM 718 O O . MET A 1 92 ? 9.387 -9.994 -10.326 1.00 77.88 92 MET A O 1
ATOM 722 N N . ASN A 1 93 ? 10.836 -8.320 -9.931 1.00 71.69 93 ASN A N 1
ATOM 723 C CA . ASN A 1 93 ? 12.016 -8.897 -10.584 1.00 71.69 93 ASN A CA 1
ATOM 724 C C . ASN A 1 93 ? 12.721 -10.019 -9.832 1.00 71.69 93 ASN A C 1
ATOM 726 O O . ASN A 1 93 ? 13.399 -10.846 -10.451 1.00 71.69 93 ASN A O 1
ATOM 730 N N . LYS A 1 94 ? 12.646 -10.068 -8.496 1.00 66.25 94 LYS A N 1
ATOM 731 C CA . LYS A 1 94 ? 13.267 -11.193 -7.786 1.00 66.25 94 LYS A CA 1
ATOM 732 C C . LYS A 1 94 ? 12.513 -12.454 -8.187 1.00 66.25 94 LYS A C 1
ATOM 734 O O . LYS A 1 94 ? 11.315 -12.557 -7.954 1.00 66.25 94 LYS A O 1
ATOM 739 N N . SER A 1 95 ? 13.250 -13.422 -8.729 1.00 45.41 95 SER A N 1
ATOM 740 C CA . SER A 1 95 ? 12.824 -14.714 -9.302 1.00 45.41 95 SER A CA 1
ATOM 741 C C . SER A 1 95 ? 11.887 -15.576 -8.441 1.00 45.41 95 SER A C 1
ATOM 743 O O . SER A 1 95 ? 11.384 -16.602 -8.898 1.00 45.41 95 SER A O 1
ATOM 745 N N . TYR A 1 96 ? 11.625 -15.156 -7.208 1.00 48.50 96 TYR A N 1
ATOM 746 C CA . TYR A 1 96 ? 10.668 -15.757 -6.300 1.00 48.50 96 TYR A CA 1
ATOM 747 C C . TYR A 1 96 ? 9.282 -15.095 -6.403 1.00 48.50 96 TYR A C 1
ATOM 749 O O . TYR A 1 96 ? 8.295 -15.783 -6.248 1.00 48.50 96 TYR A O 1
ATOM 757 N N . TYR A 1 97 ? 9.124 -13.817 -6.737 1.00 57.06 97 TYR A N 1
ATOM 758 C CA . TYR A 1 97 ? 7.868 -13.120 -6.439 1.00 57.06 97 TYR A CA 1
ATOM 759 C C . TYR A 1 97 ? 6.833 -13.067 -7.555 1.00 57.06 97 TYR A C 1
ATOM 761 O O . TYR A 1 97 ? 5.664 -13.046 -7.209 1.00 57.06 97 TYR A O 1
ATOM 769 N N . GLY A 1 98 ? 7.206 -13.139 -8.838 1.00 59.72 98 GLY A N 1
ATOM 770 C CA . GLY A 1 98 ? 6.290 -13.463 -9.947 1.00 59.72 98 GLY A CA 1
ATOM 771 C C . GLY A 1 98 ? 4.962 -12.692 -10.002 1.00 59.72 98 GLY A C 1
ATOM 772 O O . GLY A 1 98 ? 3.987 -13.227 -10.526 1.00 59.72 98 GLY A O 1
ATOM 773 N N . VAL A 1 99 ? 4.894 -11.483 -9.440 1.00 75.81 99 VAL A N 1
ATOM 774 C CA . VAL A 1 99 ? 3.671 -10.673 -9.365 1.00 75.81 99 VAL A CA 1
ATOM 775 C C . VAL A 1 99 ? 3.768 -9.541 -10.370 1.00 75.81 99 VAL A C 1
ATOM 777 O O . VAL A 1 99 ? 4.790 -8.864 -10.439 1.00 75.81 99 VAL A O 1
ATOM 780 N N . SER A 1 100 ? 2.704 -9.330 -11.142 1.00 82.69 100 SER A N 1
ATOM 781 C CA . SER A 1 100 ? 2.665 -8.250 -12.125 1.00 82.69 100 SER A CA 1
ATOM 782 C C . SER A 1 100 ? 2.535 -6.876 -11.455 1.00 82.69 100 SER A C 1
ATOM 784 O O . SER A 1 100 ? 2.014 -6.748 -10.342 1.00 82.69 100 SER A O 1
ATOM 786 N N . TYR A 1 101 ? 2.960 -5.818 -12.152 1.00 85.00 101 TYR A N 1
ATOM 787 C CA . TYR A 1 101 ? 2.705 -4.444 -11.704 1.00 85.00 101 TYR A CA 1
ATOM 788 C C . TYR A 1 101 ? 1.210 -4.167 -11.508 1.00 85.00 101 TYR A C 1
ATOM 790 O O . TYR A 1 101 ? 0.848 -3.465 -10.567 1.00 85.00 101 TYR A O 1
ATOM 798 N N . GLU A 1 102 ? 0.346 -4.754 -12.339 1.00 85.56 102 GLU A N 1
ATOM 799 C CA . GLU A 1 102 ? -1.108 -4.608 -12.229 1.00 85.56 102 GLU A CA 1
ATOM 800 C C . GLU A 1 102 ? -1.665 -5.267 -10.964 1.00 85.56 102 GLU A C 1
ATOM 802 O O . GLU A 1 102 ? -2.471 -4.663 -10.254 1.00 85.56 102 GLU A O 1
ATOM 807 N N . ASP A 1 103 ? -1.186 -6.461 -10.612 1.00 84.69 103 ASP A N 1
ATOM 808 C CA . ASP A 1 103 ? -1.583 -7.127 -9.369 1.00 84.69 103 ASP A CA 1
ATOM 809 C C . ASP A 1 103 ? -1.119 -6.327 -8.143 1.00 84.69 103 ASP A C 1
ATOM 811 O O . ASP A 1 103 ? -1.896 -6.104 -7.211 1.00 84.69 103 ASP A O 1
ATOM 815 N N . LEU A 1 104 ? 0.130 -5.839 -8.149 1.00 87.50 104 LEU A N 1
ATOM 816 C CA . LEU A 1 104 ? 0.647 -4.983 -7.076 1.00 87.50 104 LEU A CA 1
ATOM 817 C C . LEU A 1 104 ? -0.159 -3.690 -6.962 1.00 87.50 104 LEU A C 1
ATOM 819 O O . LEU A 1 104 ? -0.555 -3.316 -5.858 1.00 87.50 104 LEU A O 1
ATOM 823 N N . LYS A 1 105 ? -0.442 -3.030 -8.087 1.00 90.12 105 LYS A N 1
ATOM 824 C CA . LYS A 1 105 ? -1.265 -1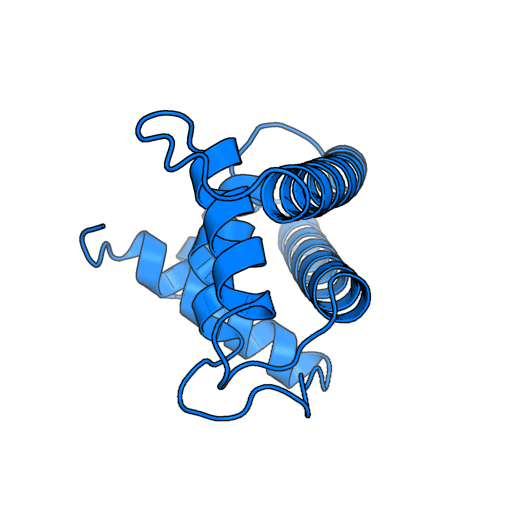.821 -8.150 1.00 90.12 105 LYS A CA 1
ATOM 825 C C . LYS A 1 105 ? -2.646 -2.065 -7.554 1.00 90.12 105 LYS A C 1
ATOM 827 O O . LYS A 1 105 ? -3.067 -1.319 -6.673 1.00 90.12 105 LYS A O 1
ATOM 832 N N . SER A 1 106 ? -3.325 -3.119 -8.001 1.00 89.12 106 SER A N 1
ATOM 833 C CA . SER A 1 106 ? -4.663 -3.490 -7.538 1.00 89.12 106 SER A CA 1
ATOM 834 C C . SER A 1 106 ? -4.690 -3.749 -6.030 1.00 89.12 106 SER A C 1
ATOM 836 O O . SER A 1 106 ? -5.542 -3.213 -5.314 1.00 89.12 106 SER A O 1
ATOM 838 N N . VAL A 1 107 ? -3.710 -4.494 -5.511 1.00 89.31 107 VAL A N 1
ATOM 839 C CA . VAL A 1 107 ? -3.622 -4.797 -4.078 1.00 89.31 107 VAL A CA 1
ATOM 840 C C . VAL A 1 107 ? -3.304 -3.564 -3.247 1.00 89.31 107 VAL A C 1
ATOM 842 O O . VAL A 1 107 ? -4.002 -3.305 -2.267 1.00 89.31 107 VAL A O 1
ATOM 845 N N . ILE A 1 108 ? -2.294 -2.781 -3.634 1.00 91.94 108 ILE A N 1
ATOM 846 C CA . ILE A 1 108 ? -1.929 -1.548 -2.926 1.00 91.94 108 ILE A CA 1
ATOM 847 C C . ILE A 1 108 ? -3.133 -0.603 -2.891 1.00 91.94 108 ILE A C 1
ATOM 849 O O . ILE A 1 108 ? -3.503 -0.130 -1.817 1.00 91.94 108 ILE A O 1
ATOM 853 N N . LYS A 1 109 ? -3.792 -0.393 -4.038 1.00 92.31 109 LYS A N 1
ATOM 854 C CA . LYS A 1 109 ? -4.980 0.458 -4.145 1.00 92.31 109 LYS A CA 1
ATOM 855 C C . LYS A 1 109 ? -6.101 -0.028 -3.229 1.00 92.31 109 LYS A C 1
ATOM 857 O O . LYS A 1 109 ? -6.630 0.757 -2.447 1.00 92.31 109 LYS A O 1
ATOM 862 N N . THR A 1 110 ? -6.426 -1.319 -3.269 1.00 91.94 110 THR A N 1
ATOM 863 C CA . THR A 1 110 ? -7.511 -1.885 -2.455 1.00 91.94 110 THR A CA 1
ATOM 864 C C . THR A 1 110 ? -7.233 -1.741 -0.959 1.00 91.94 110 THR A C 1
ATOM 866 O O . THR A 1 110 ? -8.128 -1.367 -0.199 1.00 91.94 110 THR A O 1
ATOM 869 N N . ILE A 1 111 ? -5.992 -1.992 -0.530 1.00 93.44 111 ILE A N 1
ATOM 870 C CA . ILE A 1 111 ? -5.601 -1.842 0.874 1.00 93.44 111 ILE A CA 1
ATOM 871 C C . ILE A 1 111 ? -5.678 -0.370 1.303 1.00 93.44 111 ILE A C 1
ATOM 873 O O . ILE A 1 111 ? -6.278 -0.080 2.337 1.00 93.44 111 ILE A O 1
ATOM 877 N N . CYS A 1 112 ? -5.141 0.561 0.510 1.00 93.00 112 CYS A N 1
ATOM 878 C CA . CYS A 1 112 ? -5.200 1.995 0.803 1.00 93.00 112 CYS A CA 1
ATOM 879 C C . CYS A 1 112 ? -6.640 2.511 0.928 1.00 93.00 112 CYS A C 1
ATOM 881 O O . CYS A 1 112 ? -6.964 3.182 1.907 1.00 93.00 112 CYS A O 1
ATOM 883 N N . VAL A 1 113 ? -7.512 2.158 -0.022 1.00 92.38 113 VAL A N 1
ATOM 884 C CA . VAL A 1 113 ? -8.934 2.542 -0.009 1.00 92.38 113 VAL A CA 1
ATOM 885 C C . VAL A 1 113 ? -9.639 2.003 1.228 1.00 92.38 113 VAL A C 1
ATOM 887 O O . VAL A 1 113 ? -10.409 2.718 1.867 1.00 92.38 113 VAL A O 1
ATOM 890 N N . GLU A 1 114 ? -9.378 0.753 1.604 1.00 93.75 114 GLU A N 1
ATOM 891 C CA . GLU A 1 114 ? -10.026 0.174 2.774 1.00 93.75 114 GLU A CA 1
ATOM 892 C C . GLU A 1 114 ? -9.518 0.786 4.088 1.00 93.75 114 GLU A C 1
ATOM 894 O O . GLU A 1 114 ? -10.330 1.019 4.982 1.00 93.75 114 GLU A O 1
ATOM 899 N N . ILE A 1 115 ? -8.222 1.098 4.204 1.00 93.06 115 ILE A N 1
ATOM 900 C CA . ILE A 1 115 ? -7.677 1.827 5.360 1.00 93.06 115 ILE A CA 1
ATOM 901 C C . ILE A 1 115 ? -8.314 3.217 5.455 1.00 93.06 115 ILE A C 1
ATOM 903 O O . ILE A 1 115 ? -8.808 3.572 6.523 1.00 93.06 115 ILE A O 1
ATOM 907 N N . ALA A 1 116 ? -8.364 3.971 4.352 1.00 91.50 116 ALA A N 1
ATOM 908 C CA . ALA A 1 116 ? -8.973 5.300 4.323 1.00 91.50 116 ALA A CA 1
ATOM 909 C C . ALA A 1 116 ? -10.447 5.244 4.741 1.00 91.50 116 ALA A C 1
ATOM 911 O O . ALA A 1 116 ? -10.844 5.901 5.697 1.00 91.50 116 ALA A O 1
ATOM 912 N N . ARG A 1 117 ? -11.228 4.331 4.150 1.00 91.44 117 ARG A N 1
ATOM 913 C CA . ARG A 1 117 ? -12.637 4.121 4.511 1.00 91.44 117 ARG A CA 1
ATOM 914 C C . ARG A 1 117 ? -12.829 3.817 6.000 1.00 91.44 117 ARG A C 1
ATOM 916 O O . ARG A 1 117 ? -13.834 4.219 6.585 1.00 91.44 117 ARG A O 1
ATOM 923 N N . ARG A 1 118 ? -11.932 3.039 6.616 1.00 93.06 118 ARG A N 1
ATOM 924 C CA . ARG A 1 118 ? -12.005 2.706 8.051 1.00 93.06 118 ARG A CA 1
ATOM 925 C C . ARG A 1 118 ? -11.616 3.890 8.933 1.00 93.06 118 ARG A C 1
ATOM 927 O O . ARG A 1 118 ? -12.276 4.103 9.946 1.00 93.06 118 ARG A O 1
ATOM 934 N N . ALA A 1 119 ? -10.600 4.651 8.539 1.00 91.19 119 ALA A N 1
ATOM 935 C CA . ALA A 1 119 ? -10.172 5.858 9.235 1.00 91.19 119 ALA A CA 1
ATOM 936 C C . ALA A 1 119 ? -11.257 6.951 9.190 1.00 91.19 119 ALA A C 1
ATOM 938 O O . ALA A 1 119 ? -11.602 7.507 10.233 1.00 91.19 119 ALA A O 1
ATOM 939 N N . ASP A 1 120 ? -11.883 7.158 8.028 1.00 90.88 120 ASP A N 1
ATOM 940 C CA . ASP A 1 120 ? -12.964 8.132 7.824 1.00 90.88 120 ASP A CA 1
ATOM 941 C C . ASP A 1 120 ? -14.177 7.839 8.711 1.00 90.88 120 ASP A C 1
ATOM 943 O O . ASP A 1 120 ? -14.740 8.742 9.327 1.00 90.88 120 ASP A O 1
ATOM 947 N N . LYS A 1 121 ? -14.549 6.559 8.857 1.00 92.81 121 LYS A N 1
ATOM 948 C CA . LYS A 1 121 ? -15.633 6.135 9.764 1.00 92.81 121 LYS A CA 1
ATOM 949 C C . LYS A 1 121 ? -15.384 6.507 11.224 1.00 92.81 121 LYS A C 1
ATOM 951 O O . LYS A 1 121 ? -16.340 6.609 11.987 1.00 92.81 121 LYS A O 1
ATOM 956 N N . LEU A 1 122 ? -14.122 6.654 11.611 1.00 92.00 122 LEU A N 1
ATOM 957 C CA . LEU A 1 122 ? -13.706 7.011 12.963 1.00 92.00 122 LEU A CA 1
ATOM 958 C C . LEU A 1 122 ? -13.319 8.493 13.081 1.00 92.00 122 LEU A C 1
ATOM 960 O O . LEU A 1 122 ? -12.975 8.932 14.175 1.00 92.00 122 LEU A O 1
ATOM 964 N N . GLY A 1 123 ? -13.360 9.260 11.985 1.00 90.38 123 GLY A N 1
ATOM 965 C CA . GLY A 1 123 ? -12.901 10.650 11.954 1.00 90.38 123 GLY A CA 1
ATOM 966 C C . GLY A 1 123 ? -11.411 10.802 12.282 1.00 90.38 123 GLY A C 1
ATOM 967 O O . GLY A 1 123 ? -11.009 11.803 12.870 1.00 90.38 123 GLY A O 1
ATOM 968 N N . MET A 1 124 ? -10.596 9.792 11.962 1.00 91.38 124 MET A N 1
ATOM 969 C CA . MET A 1 124 ? -9.166 9.758 12.274 1.00 91.38 124 MET A CA 1
ATOM 970 C C . MET A 1 124 ? -8.323 9.970 11.019 1.00 91.38 124 MET A C 1
ATOM 972 O O . MET A 1 124 ? -8.698 9.549 9.928 1.00 91.38 124 MET A O 1
ATOM 976 N N . SER A 1 125 ? -7.129 10.545 11.179 1.00 90.50 125 SER A N 1
ATOM 977 C CA . SER A 1 125 ? -6.114 10.475 10.124 1.00 90.50 125 SER A CA 1
ATOM 978 C C . SER A 1 125 ? -5.683 9.022 9.899 1.00 90.50 125 SER A C 1
ATOM 980 O O . SER A 1 125 ? -5.726 8.199 10.820 1.00 90.50 125 SER A O 1
ATOM 982 N N . TYR A 1 126 ? -5.212 8.704 8.691 1.00 90.75 126 TYR A N 1
ATOM 983 C CA . TYR A 1 126 ? -4.786 7.344 8.342 1.00 90.75 126 TYR A CA 1
ATOM 984 C C . TYR A 1 126 ? -3.685 6.830 9.277 1.00 90.75 126 TYR A C 1
ATOM 986 O O . TYR A 1 126 ? -3.738 5.691 9.735 1.00 90.75 126 TYR A O 1
ATOM 994 N N . HIS A 1 127 ? -2.722 7.695 9.616 1.00 90.19 127 HIS A N 1
ATOM 995 C CA . HIS A 1 127 ? -1.655 7.371 10.560 1.00 90.19 127 HIS A CA 1
ATOM 996 C C . HIS A 1 127 ? -2.211 7.039 11.951 1.00 90.19 127 HIS A C 1
ATOM 998 O O . HIS A 1 127 ? -1.903 5.980 12.493 1.00 90.19 127 HIS A O 1
ATOM 1004 N N . ASN A 1 128 ? -3.071 7.896 12.513 1.00 90.44 128 ASN A N 1
ATOM 1005 C CA . ASN A 1 128 ? -3.631 7.669 13.847 1.00 90.44 128 ASN A CA 1
ATOM 1006 C C . ASN A 1 128 ? -4.474 6.394 13.893 1.00 90.44 128 ASN A C 1
ATOM 1008 O O . ASN A 1 128 ? -4.352 5.625 14.841 1.00 90.44 128 ASN A O 1
ATOM 1012 N N . TYR A 1 129 ? -5.266 6.138 12.849 1.00 92.38 129 TYR A N 1
ATOM 1013 C CA . TYR A 1 129 ? -6.042 4.909 12.727 1.00 92.38 129 TYR A CA 1
ATOM 1014 C C . TYR A 1 129 ? -5.151 3.657 12.774 1.00 92.38 129 TYR A C 1
ATOM 1016 O O . TYR A 1 129 ? -5.427 2.723 13.528 1.00 92.38 129 TYR A O 1
ATOM 1024 N N . VAL A 1 130 ? -4.059 3.643 12.003 1.00 91.81 130 VAL A N 1
ATOM 1025 C CA . VAL A 1 130 ? -3.116 2.512 11.961 1.00 91.81 130 VAL A CA 1
ATOM 1026 C C . VAL A 1 130 ? -2.432 2.304 13.308 1.00 91.81 130 VAL A C 1
ATOM 1028 O O . VAL A 1 130 ? -2.287 1.165 13.747 1.00 91.81 130 VAL A O 1
ATOM 1031 N N . MET A 1 131 ? -2.033 3.388 13.975 1.00 92.94 131 MET A N 1
ATOM 1032 C CA . MET A 1 131 ? -1.372 3.313 15.277 1.00 92.94 131 MET A CA 1
ATOM 1033 C C . MET A 1 131 ? -2.326 2.883 16.399 1.00 92.94 131 MET A C 1
ATOM 1035 O O . MET A 1 131 ? -1.909 2.146 17.288 1.00 92.94 131 MET A O 1
ATOM 1039 N N . GLU A 1 132 ? -3.591 3.307 16.364 1.00 91.06 132 GLU A N 1
ATOM 1040 C CA . GLU A 1 132 ? -4.607 2.912 17.349 1.00 91.06 132 GLU A CA 1
ATOM 1041 C C . GLU A 1 132 ? -4.996 1.438 17.203 1.00 91.06 132 GLU A C 1
ATOM 1043 O O . GLU A 1 132 ? -5.152 0.738 18.196 1.00 91.06 132 GLU A O 1
ATOM 1048 N N . ALA A 1 133 ? -5.089 0.935 15.970 1.00 87.44 133 ALA A N 1
ATOM 1049 C CA . ALA A 1 133 ? -5.455 -0.453 15.687 1.00 87.44 133 ALA A CA 1
ATOM 1050 C C . ALA A 1 133 ? -4.423 -1.502 16.157 1.00 87.44 133 ALA A C 1
ATOM 1052 O O . ALA A 1 133 ? -4.692 -2.706 16.054 1.00 87.44 133 ALA A O 1
ATOM 1053 N N . GLU A 1 134 ? -3.252 -1.051 16.611 1.00 85.19 134 GLU A N 1
ATOM 1054 C CA . GLU A 1 134 ? -2.110 -1.863 17.049 1.00 85.19 134 GLU A CA 1
ATOM 1055 C C . GLU A 1 134 ? -1.781 -1.701 18.542 1.00 85.19 134 GLU A C 1
ATOM 1057 O O . GLU A 1 134 ? -0.807 -2.297 19.012 1.00 85.19 134 GLU A O 1
ATOM 1062 N N . LYS A 1 135 ? -2.573 -0.908 19.275 1.00 77.12 135 LYS A N 1
ATOM 1063 C CA . LYS A 1 135 ? -2.568 -0.879 20.743 1.00 77.12 135 LYS A CA 1
ATOM 1064 C C . LYS A 1 135 ? -3.309 -2.088 21.307 1.00 77.12 135 LYS A C 1
ATOM 1066 O O . LYS A 1 135 ? -2.835 -2.596 22.347 1.00 77.12 135 LYS A O 1
#

Secondary structure (DSSP, 8-state):
----HHHHHHHHHHHHHHHHTT---TT--TT--GGGGHHHHHHHHHSSS-HHHHHHHHHHHHHHHHHHHHSS-----S-HHHHHHHHHHHHHHSTTT---HHHHHHHHHHHHHHHHHHHHHTT--HHHHHHHTT-

Radius of gyration: 14.34 Å; Cα contacts (8 Å, |Δi|>4): 138; chains: 1; bounding box: 36×33×39 Å

pLDDT: mean 80.52, std 13.61, range [45.41, 94.25]

Nearest PDB structures (foldseek):
  7vwt-assembly1_A  TM=2.581E-01  e=8.667E-01  Streptomyces sp.
  1b5l-assembly1_A  TM=2.304E-01  e=7.677E+00  Komagataella pastoris

Foldseek 3Di:
DDPDPLLQLLLVLQVVLCVVVVNDPPQQADDDDSSLCSLVLCVLQVPDDALVSSLVLLVVLLVLLVVCLVVPDDPDDDDSSVVSSVVLVVLCPDPRRPGDSVSVSVSSSSSNVVLRVVCVVVVHRSSVSSSVVSD

Sequence (135 aa):
MTRTPENKAWRSMAARVAADKDIYLKHFRGNARIESLGSILQYLMTADGDIETVELRVDALIRNAVSLDDYAHYMCHGDTGLQAANKIVDLMNKSYYGVSYEDLKSVIKTICVEIARRADKLGMSYHNYVMEAEK